Protein AF-A0A427XD06-F1 (afdb_monomer_lite)

Sequence (56 aa):
MNRDSLLSAAVTKKNARSARVSSWDHSGKNEDAFIVRPGESIVLADIEGPGALTHL

Foldseek 3Di:
DPCPDPCSVVVDDDPDDDDDFFQCDPVPDRSRDDDADVPGDDDRDDDDDDDDDPDD

pLDDT: mean 91.76, std 9.73, range [53.56, 98.12]

Radius of gyration: 17.69 Å; chains: 1; bounding box: 49×24×32 Å

Secondary structure (DSSP, 8-state):
--S-STTTTTTSPPS----------TTSSS--S----TT----S----SS------

Structure (mmCIF, N/CA/C/O backbone):
data_AF-A0A427XD06-F1
#
_entry.id   AF-A0A427XD06-F1
#
loop_
_atom_site.group_PDB
_atom_site.id
_atom_site.type_symbol
_atom_site.label_atom_id
_atom_site.label_alt_id
_atom_site.label_comp_id
_atom_site.label_asym_id
_atom_site.label_entity_id
_atom_site.label_seq_id
_atom_site.pdbx_PDB_ins_code
_atom_site.Cartn_x
_atom_site.Cartn_y
_atom_site.Cartn_z
_atom_site.occupancy
_atom_site.B_iso_or_equiv
_atom_site.auth_seq_id
_atom_site.auth_comp_id
_atom_site.auth_asym_id
_atom_site.auth_atom_id
_atom_site.pdbx_PDB_model_num
ATOM 1 N N . MET A 1 1 ? 32.067 -6.951 -16.947 1.00 53.56 1 MET A N 1
ATOM 2 C CA . MET A 1 1 ? 31.643 -6.614 -15.570 1.00 53.56 1 MET A CA 1
ATOM 3 C C . MET A 1 1 ? 30.254 -7.179 -15.362 1.00 53.56 1 MET A C 1
ATOM 5 O O . MET A 1 1 ? 29.366 -6.829 -16.130 1.00 53.56 1 MET A O 1
ATOM 9 N N . ASN A 1 2 ? 30.103 -8.098 -14.409 1.00 56.22 2 ASN A N 1
ATOM 10 C CA . ASN A 1 2 ? 28.823 -8.723 -14.092 1.00 56.22 2 ASN A CA 1
ATOM 11 C C . ASN A 1 2 ? 27.869 -7.647 -13.547 1.00 56.22 2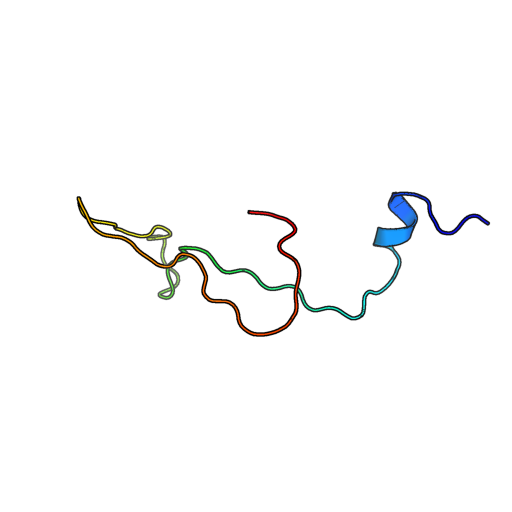 ASN A C 1
ATOM 13 O O . ASN A 1 2 ? 28.135 -7.072 -12.492 1.00 56.22 2 ASN A O 1
ATOM 17 N N . ARG A 1 3 ? 26.820 -7.316 -14.307 1.00 59.31 3 ARG A N 1
ATOM 18 C CA . ARG A 1 3 ? 25.846 -6.273 -13.950 1.00 59.31 3 ARG A CA 1
ATOM 19 C C . ARG A 1 3 ? 24.786 -6.780 -12.968 1.00 59.31 3 ARG A C 1
ATOM 21 O O . ARG A 1 3 ? 23.888 -6.012 -12.647 1.00 59.31 3 ARG A O 1
ATOM 28 N N . ASP A 1 4 ? 24.929 -7.995 -12.441 1.00 70.56 4 ASP A N 1
ATOM 29 C CA . ASP A 1 4 ? 23.880 -8.688 -11.682 1.00 70.56 4 ASP A CA 1
ATOM 30 C C . ASP A 1 4 ? 24.175 -8.794 -10.173 1.00 70.56 4 ASP A C 1
ATOM 32 O O . ASP A 1 4 ? 23.616 -9.637 -9.476 1.00 70.56 4 ASP A O 1
ATOM 36 N N . SER A 1 5 ? 25.074 -7.962 -9.634 1.00 81.31 5 SER A N 1
ATOM 37 C CA . SER A 1 5 ? 25.304 -7.919 -8.184 1.00 81.31 5 SER A CA 1
ATOM 38 C C . SER A 1 5 ? 24.115 -7.282 -7.450 1.00 81.31 5 SER A C 1
ATOM 40 O O . SER A 1 5 ? 23.450 -6.402 -7.980 1.00 81.31 5 SER A O 1
ATOM 42 N N . LEU A 1 6 ? 23.857 -7.667 -6.195 1.00 83.19 6 LEU A N 1
ATOM 43 C CA . LEU A 1 6 ? 22.730 -7.141 -5.401 1.00 83.19 6 LEU A CA 1
ATOM 44 C C . LEU A 1 6 ? 22.624 -5.601 -5.435 1.00 83.19 6 LEU A C 1
ATOM 46 O O . LEU A 1 6 ? 21.533 -5.042 -5.516 1.00 83.19 6 LEU A O 1
ATOM 50 N N . LEU A 1 7 ? 23.767 -4.912 -5.405 1.00 88.75 7 LEU A N 1
ATOM 51 C CA . LEU A 1 7 ? 23.829 -3.451 -5.374 1.00 88.75 7 LEU A CA 1
ATOM 52 C C . LEU A 1 7 ? 23.712 -2.795 -6.758 1.00 88.75 7 LEU A C 1
ATOM 54 O O . LEU A 1 7 ? 23.350 -1.621 -6.840 1.00 88.75 7 LEU A O 1
ATOM 58 N N . SER A 1 8 ? 23.967 -3.514 -7.854 1.00 89.25 8 SER A N 1
ATOM 59 C CA . SER A 1 8 ? 23.851 -2.945 -9.206 1.00 89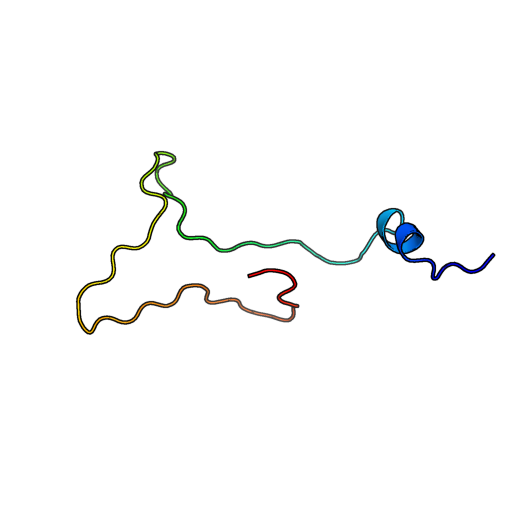.25 8 SER A CA 1
ATOM 60 C C . SER A 1 8 ? 22.407 -2.559 -9.554 1.00 89.25 8 SER A C 1
ATOM 62 O O . SER A 1 8 ? 22.163 -1.616 -10.313 1.00 89.25 8 SER A O 1
ATOM 64 N N . ALA A 1 9 ? 21.430 -3.252 -8.962 1.00 84.31 9 ALA A N 1
ATOM 65 C CA . ALA A 1 9 ? 20.016 -2.975 -9.164 1.00 84.31 9 ALA A CA 1
ATOM 66 C C . ALA A 1 9 ? 19.606 -1.591 -8.634 1.00 84.31 9 ALA A C 1
ATOM 68 O O . ALA A 1 9 ? 18.733 -0.964 -9.234 1.00 84.31 9 ALA A O 1
ATOM 69 N N . ALA A 1 10 ? 20.252 -1.102 -7.567 1.00 87.38 10 ALA A N 1
ATOM 70 C CA . ALA A 1 10 ? 19.933 0.177 -6.930 1.00 87.38 10 ALA A CA 1
ATOM 71 C C . ALA A 1 10 ? 20.317 1.392 -7.792 1.00 87.38 10 ALA A C 1
ATOM 73 O O . ALA A 1 10 ? 19.653 2.423 -7.738 1.00 87.38 10 ALA A O 1
ATOM 74 N N . VAL A 1 11 ? 21.360 1.269 -8.621 1.00 90.75 11 VAL A N 1
ATOM 75 C CA . VAL A 1 11 ? 21.823 2.348 -9.518 1.00 90.75 11 VAL A CA 1
ATOM 76 C C . VAL A 1 11 ? 21.154 2.315 -10.896 1.00 90.75 11 VAL A C 1
ATOM 78 O O . VAL A 1 11 ? 21.404 3.177 -11.736 1.00 90.75 11 VAL A O 1
ATOM 81 N N . THR A 1 12 ? 20.304 1.319 -11.154 1.00 88.00 12 THR A N 1
ATOM 82 C CA . THR A 1 12 ? 19.650 1.133 -12.451 1.00 88.00 12 THR A CA 1
ATOM 83 C C . THR A 1 12 ? 18.226 1.674 -12.412 1.00 88.00 12 THR A C 1
ATOM 85 O O . THR A 1 12 ? 17.384 1.170 -11.667 1.00 88.00 12 THR A O 1
ATOM 88 N N . LYS A 1 13 ? 17.918 2.654 -13.272 1.00 90.31 13 LYS A N 1
ATOM 89 C CA . LYS A 1 13 ? 16.556 3.189 -13.409 1.00 90.31 13 LYS A CA 1
ATOM 90 C C . LYS A 1 13 ? 15.586 2.078 -13.819 1.00 90.31 13 LYS A C 1
ATOM 92 O O . LYS A 1 13 ? 15.808 1.383 -14.809 1.00 90.31 13 LYS A O 1
ATOM 97 N N . LYS A 1 14 ? 14.490 1.939 -13.074 1.00 88.94 14 LYS A N 1
ATOM 98 C CA . LYS A 1 14 ? 13.393 1.018 -13.391 1.00 88.94 14 LYS A CA 1
ATOM 99 C C . LYS A 1 14 ? 12.280 1.770 -14.116 1.00 88.94 14 LYS A C 1
ATOM 101 O O . LYS A 1 14 ? 11.989 2.916 -13.781 1.00 88.94 14 LYS A O 1
ATOM 106 N N . ASN A 1 15 ? 11.655 1.123 -15.097 1.00 94.19 15 ASN A N 1
ATOM 107 C CA . ASN A 1 15 ? 10.414 1.612 -15.692 1.00 94.19 15 ASN A CA 1
ATOM 108 C C . ASN A 1 15 ? 9.227 1.093 -14.868 1.00 94.19 15 ASN A C 1
ATOM 110 O O . ASN A 1 15 ? 8.594 0.106 -15.229 1.00 94.19 15 ASN A O 1
ATOM 114 N N . ALA A 1 16 ? 9.019 1.698 -13.703 1.00 93.06 16 ALA A N 1
ATOM 115 C CA . ALA A 1 16 ? 7.963 1.351 -12.760 1.00 93.06 16 ALA A CA 1
ATOM 116 C C . ALA A 1 16 ? 7.594 2.588 -11.928 1.00 93.06 16 ALA A C 1
ATOM 118 O O . ALA A 1 16 ? 8.361 3.553 -11.866 1.00 93.06 16 ALA A O 1
ATOM 119 N N . ARG A 1 17 ? 6.437 2.548 -11.263 1.00 93.31 17 ARG A N 1
ATOM 120 C CA . ARG A 1 17 ? 5.992 3.575 -10.315 1.00 93.31 17 ARG A CA 1
ATOM 121 C C . ARG A 1 17 ? 5.794 2.941 -8.943 1.00 93.31 17 ARG A C 1
ATOM 123 O O . ARG A 1 17 ? 5.160 1.898 -8.839 1.00 93.31 17 ARG A O 1
ATOM 130 N N . SER A 1 18 ? 6.299 3.597 -7.902 1.00 94.00 18 SER A N 1
ATOM 131 C CA . SER A 1 18 ? 5.992 3.225 -6.521 1.00 94.00 18 SER A CA 1
ATOM 132 C C . SER A 1 18 ? 4.607 3.738 -6.134 1.00 94.00 18 SER A C 1
ATOM 134 O O . SER A 1 18 ? 4.272 4.895 -6.398 1.00 94.00 18 SER A O 1
ATOM 136 N N . ALA A 1 19 ? 3.829 2.886 -5.479 1.00 95.00 19 ALA A N 1
ATOM 137 C CA . ALA A 1 19 ? 2.553 3.229 -4.868 1.00 95.00 19 ALA A CA 1
ATOM 138 C C . ALA A 1 19 ? 2.504 2.661 -3.445 1.00 95.00 19 ALA A C 1
ATOM 140 O O . ALA A 1 19 ? 3.232 1.723 -3.116 1.00 95.00 19 ALA A O 1
ATOM 141 N N . ARG A 1 20 ? 1.663 3.254 -2.598 1.00 96.44 20 ARG A N 1
ATOM 142 C CA . ARG A 1 20 ? 1.401 2.790 -1.237 1.00 96.44 20 ARG A CA 1
ATOM 143 C C . ARG A 1 20 ? -0.050 3.094 -0.893 1.00 96.44 20 ARG A C 1
ATOM 145 O O . ARG A 1 20 ? -0.517 4.196 -1.164 1.00 96.44 20 ARG A O 1
ATOM 152 N N . VAL A 1 21 ? -0.711 2.125 -0.274 1.00 96.75 21 VAL A N 1
ATOM 153 C CA . VAL A 1 21 ? -1.978 2.309 0.433 1.00 96.75 21 VAL A CA 1
ATOM 154 C C . VAL A 1 21 ? -1.692 2.060 1.911 1.00 96.75 21 VAL A C 1
ATOM 156 O O . VAL A 1 21 ? -0.912 1.168 2.244 1.00 96.75 21 VAL A O 1
ATOM 159 N N . SER A 1 22 ? -2.248 2.884 2.790 1.00 96.56 22 SER A N 1
ATOM 160 C CA . SER A 1 22 ? -2.106 2.749 4.240 1.00 96.56 22 SER A CA 1
ATOM 161 C C . SER A 1 22 ? -3.317 3.358 4.935 1.00 96.56 22 SER A C 1
ATOM 163 O O . SER A 1 22 ? -4.077 4.100 4.319 1.00 96.56 22 SER A O 1
ATOM 165 N N . SER A 1 23 ? -3.466 3.090 6.227 1.00 97.06 23 SER A 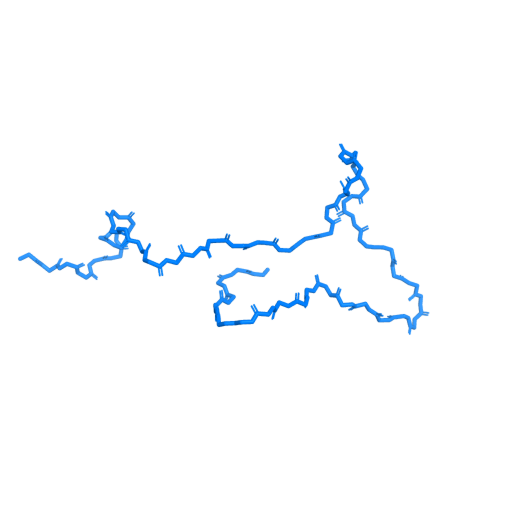N 1
ATOM 166 C CA . SER A 1 23 ? -4.537 3.619 7.079 1.00 97.06 23 SER A CA 1
ATOM 167 C C . SER A 1 23 ? -4.351 5.087 7.485 1.00 97.06 23 SER A C 1
ATOM 169 O O . SER A 1 23 ? -4.857 5.487 8.524 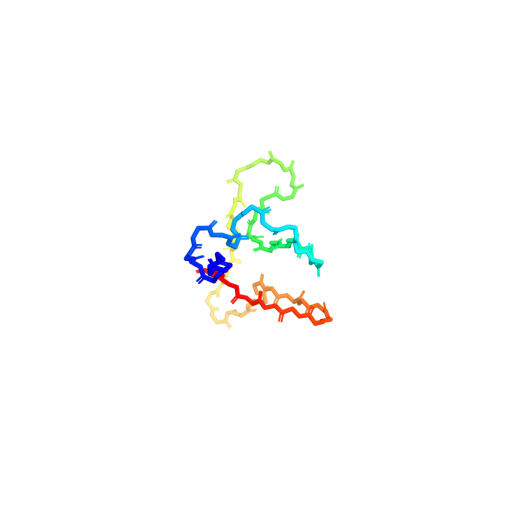1.00 97.06 23 SER A O 1
ATOM 171 N N . TRP A 1 24 ? -3.569 5.865 6.733 1.00 97.00 24 TRP A N 1
ATOM 172 C CA . TRP A 1 24 ? -3.202 7.223 7.138 1.00 97.00 24 TRP A CA 1
ATOM 173 C C . TRP A 1 24 ? -4.419 8.151 7.153 1.00 97.00 24 TRP A C 1
ATOM 175 O O . TRP A 1 24 ? -5.350 7.994 6.358 1.00 97.00 24 TRP A O 1
ATOM 185 N N . ASP A 1 25 ? -4.396 9.138 8.039 1.00 97.00 25 ASP A N 1
ATOM 186 C CA . ASP A 1 25 ? -5.474 10.107 8.176 1.00 97.00 25 ASP A CA 1
ATOM 187 C C . ASP A 1 25 ? -5.450 11.134 7.033 1.00 97.00 25 ASP A C 1
ATOM 189 O O . ASP A 1 25 ? -4.604 12.030 6.976 1.00 97.00 25 ASP A O 1
ATOM 193 N N . HIS A 1 26 ? -6.443 11.057 6.145 1.00 94.38 26 HIS A N 1
ATOM 194 C CA . HIS A 1 26 ? -6.570 11.946 4.986 1.00 94.38 26 HIS A CA 1
ATOM 195 C C . HIS A 1 26 ? -6.832 13.420 5.346 1.00 94.38 26 HIS A C 1
ATOM 197 O O . HIS A 1 26 ? -6.715 14.290 4.480 1.00 94.38 26 HIS A O 1
ATOM 203 N N . SER A 1 27 ? -7.167 13.725 6.604 1.00 96.62 27 SER A N 1
ATOM 204 C CA . SER A 1 27 ? -7.242 15.102 7.107 1.00 96.62 27 SER A CA 1
ATOM 205 C C . SER A 1 27 ? -5.866 15.710 7.411 1.00 96.62 27 SER A C 1
ATOM 207 O O . SER A 1 27 ? -5.765 16.924 7.603 1.00 96.62 27 SER A O 1
ATOM 209 N N . GLY A 1 28 ? -4.812 14.887 7.443 1.00 95.38 28 GLY A N 1
ATOM 210 C CA . GLY A 1 28 ? -3.449 15.286 7.789 1.00 95.38 28 GLY A CA 1
ATOM 211 C C . GLY A 1 28 ? -3.181 15.376 9.294 1.00 95.38 28 GLY A C 1
ATOM 212 O O . GLY A 1 28 ? -2.195 16.004 9.683 1.00 95.38 28 GLY A O 1
ATOM 213 N N . LYS A 1 29 ? -4.052 14.806 10.140 1.00 95.88 29 LYS A N 1
ATOM 214 C CA . LYS A 1 29 ? -3.803 14.666 11.583 1.00 95.88 29 LYS A CA 1
ATOM 215 C C . LYS A 1 29 ? -3.154 13.304 11.867 1.00 95.88 29 LYS A C 1
ATOM 217 O O . LYS A 1 29 ? -2.220 12.940 11.169 1.00 95.88 29 LYS A O 1
ATOM 222 N N . ASN A 1 30 ? -3.561 12.615 12.935 1.00 96.88 30 ASN A N 1
ATOM 223 C CA . ASN A 1 30 ? -2.842 11.458 13.486 1.00 96.88 30 ASN A CA 1
ATOM 224 C C . ASN A 1 30 ? -3.777 10.277 13.801 1.00 96.88 30 ASN A C 1
ATOM 226 O O . ASN A 1 30 ? -3.446 9.407 14.607 1.00 96.88 30 ASN A O 1
ATOM 230 N N . GLU A 1 31 ? -4.973 10.246 13.215 1.00 96.81 31 GLU A N 1
ATOM 231 C CA . GLU A 1 31 ? -5.861 9.080 13.298 1.00 96.81 31 GLU A CA 1
ATOM 232 C C . GLU A 1 31 ? -5.463 8.036 12.239 1.00 96.81 31 GLU A C 1
ATOM 234 O O . GLU A 1 31 ? -6.265 7.626 11.409 1.00 96.81 31 GLU A O 1
ATOM 239 N N . ASP A 1 32 ? -4.194 7.613 12.254 1.00 96.62 32 ASP A N 1
ATOM 240 C CA . ASP A 1 32 ? -3.572 6.775 11.216 1.00 96.62 32 ASP A CA 1
ATOM 241 C C . ASP A 1 32 ? -3.924 5.278 11.334 1.00 96.62 32 ASP A C 1
ATOM 243 O O . ASP A 1 32 ? -3.075 4.392 11.174 1.00 96.62 32 ASP A O 1
ATOM 247 N N . ALA A 1 33 ? -5.181 4.967 11.638 1.00 96.56 33 ALA A N 1
ATOM 248 C CA . ALA A 1 33 ? -5.659 3.605 11.824 1.00 96.56 33 ALA A CA 1
ATOM 249 C C . ALA A 1 33 ? -7.105 3.438 11.352 1.00 96.56 33 ALA A C 1
ATOM 251 O O . ALA A 1 33 ? -7.952 4.310 11.528 1.00 96.56 33 ALA A O 1
ATOM 252 N N . PHE A 1 34 ? -7.416 2.255 10.822 1.00 94.56 34 PHE A N 1
ATOM 253 C CA . PHE A 1 34 ? -8.802 1.866 10.593 1.00 94.56 34 PHE A CA 1
ATOM 254 C C . PHE A 1 34 ? -9.473 1.472 11.913 1.00 94.56 34 PHE A C 1
ATOM 256 O O . PHE A 1 34 ? -8.907 0.719 12.707 1.00 94.56 34 PHE A O 1
ATOM 263 N N . ILE A 1 35 ? -10.712 1.916 12.117 1.00 94.56 35 ILE A N 1
ATOM 264 C CA . ILE A 1 35 ? -11.578 1.429 13.195 1.00 94.56 35 ILE A CA 1
ATOM 265 C C . ILE A 1 35 ? -12.481 0.348 12.602 1.00 94.56 35 ILE A C 1
ATOM 267 O O . ILE A 1 35 ? -13.320 0.649 11.760 1.00 94.56 35 ILE A O 1
ATOM 271 N N . VAL A 1 36 ? -12.315 -0.899 13.048 1.00 96.44 36 VAL A N 1
ATOM 272 C CA . VAL A 1 36 ? -13.093 -2.056 12.575 1.00 96.44 36 VAL A CA 1
ATOM 273 C C . VAL A 1 36 ? -13.891 -2.627 13.741 1.00 96.44 36 VAL A C 1
ATOM 275 O O . VAL A 1 36 ? -13.326 -2.933 14.796 1.00 96.44 36 VAL A O 1
ATOM 278 N N . ARG A 1 37 ? -15.210 -2.747 13.589 1.00 97.44 37 ARG A N 1
ATOM 279 C CA . ARG A 1 37 ? -16.091 -3.250 14.652 1.00 97.44 37 ARG A CA 1
ATOM 280 C C . ARG A 1 37 ? -16.097 -4.783 14.716 1.00 97.44 37 ARG A C 1
ATOM 282 O O . ARG A 1 37 ? -15.724 -5.452 13.753 1.00 97.44 37 ARG A O 1
ATOM 289 N N . PRO A 1 38 ? -16.557 -5.381 15.831 1.00 98.12 38 PRO A N 1
ATOM 290 C CA . PRO A 1 38 ? -16.725 -6.829 15.911 1.00 98.12 38 PRO A CA 1
ATOM 291 C C . PRO A 1 38 ? -17.618 -7.366 14.783 1.00 98.12 38 PRO A C 1
ATOM 293 O O . PRO A 1 38 ? -18.745 -6.908 14.608 1.00 98.12 38 PRO A O 1
ATOM 296 N N . GLY A 1 39 ? -17.107 -8.344 14.032 1.00 97.94 39 GLY A N 1
ATOM 297 C CA . GLY A 1 39 ? -17.800 -8.959 12.892 1.00 97.94 39 GLY A CA 1
ATOM 298 C C . GLY A 1 39 ? -17.707 -8.177 11.578 1.00 97.94 39 GLY A C 1
ATOM 299 O O . GLY A 1 39 ? -18.185 -8.664 10.556 1.00 97.94 39 GLY A O 1
ATOM 300 N N . GLU A 1 40 ? -17.090 -6.996 11.577 1.00 98.06 40 GLU A N 1
ATOM 301 C CA . GLU A 1 40 ? -16.877 -6.204 10.370 1.00 98.06 40 GLU A CA 1
ATOM 302 C C . GLU A 1 40 ? -15.636 -6.685 9.607 1.00 98.06 40 GLU A C 1
ATOM 304 O O . GLU A 1 40 ? -14.679 -7.210 10.177 1.00 98.06 40 GLU A O 1
ATOM 309 N N . SER A 1 41 ? -15.657 -6.510 8.290 1.00 97.19 41 SER A N 1
ATOM 310 C CA . SER A 1 41 ? -14.502 -6.700 7.416 1.00 97.19 41 SER A CA 1
ATOM 311 C C . SER A 1 41 ? -14.304 -5.441 6.590 1.00 97.19 41 SER A C 1
ATOM 313 O O . SER A 1 41 ? -15.280 -4.836 6.149 1.00 97.19 41 SER A O 1
ATOM 315 N N . ILE A 1 42 ? -13.046 -5.065 6.368 1.00 96.56 42 ILE A N 1
ATOM 316 C CA . ILE A 1 42 ? -12.683 -3.900 5.560 1.00 96.56 42 ILE A CA 1
ATOM 317 C C . ILE A 1 42 ? -11.712 -4.299 4.454 1.00 96.56 42 ILE A C 1
ATOM 319 O O . I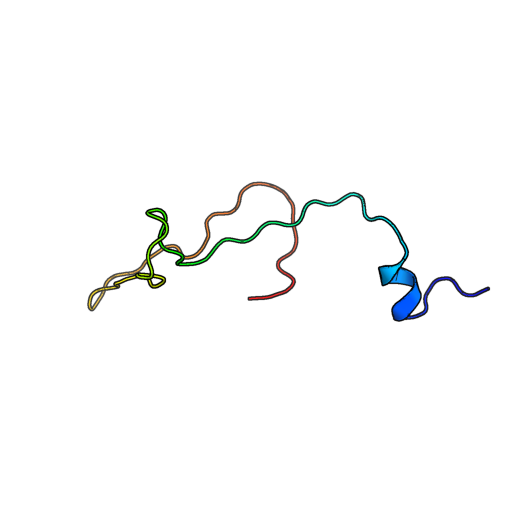LE A 1 42 ? -10.968 -5.273 4.581 1.00 96.56 42 ILE A O 1
ATOM 323 N N . VAL A 1 43 ? -11.680 -3.504 3.389 1.00 96.62 43 VAL A N 1
ATOM 324 C CA . VAL A 1 43 ? -10.683 -3.625 2.324 1.00 96.62 43 VAL A CA 1
ATOM 325 C C . VAL A 1 43 ? -9.502 -2.717 2.666 1.00 96.62 43 VAL A C 1
ATOM 327 O O . VAL A 1 43 ? -9.644 -1.499 2.672 1.00 96.62 43 VAL A O 1
ATOM 330 N N . LEU A 1 44 ? -8.338 -3.304 2.969 1.00 95.69 44 LEU A N 1
ATOM 331 C CA . LEU A 1 44 ? -7.123 -2.542 3.301 1.00 95.69 44 LEU A CA 1
ATOM 332 C C . LEU A 1 44 ? -6.499 -1.864 2.076 1.00 95.69 44 LEU A C 1
ATOM 334 O O . LEU A 1 44 ? -5.933 -0.781 2.189 1.00 95.69 44 LEU A O 1
ATOM 338 N N . ALA A 1 45 ? -6.580 -2.518 0.917 1.00 96.38 45 ALA A N 1
ATOM 339 C CA . ALA A 1 45 ? -6.102 -1.992 -0.349 1.00 96.38 45 ALA A CA 1
ATOM 340 C C . ALA A 1 45 ? -6.900 -2.608 -1.503 1.00 96.38 45 ALA A C 1
ATOM 342 O O . ALA A 1 45 ? -6.992 -3.830 -1.605 1.00 96.38 45 ALA A O 1
ATOM 343 N N . ASP A 1 46 ? -7.436 -1.751 -2.367 1.00 96.12 46 ASP A N 1
ATOM 344 C CA . ASP A 1 46 ? -8.016 -2.112 -3.659 1.00 96.12 46 ASP A CA 1
ATOM 345 C C . ASP A 1 46 ? -7.158 -1.442 -4.737 1.00 96.12 46 ASP A C 1
ATOM 347 O O . ASP A 1 46 ? -7.056 -0.214 -4.786 1.00 96.12 46 ASP A O 1
ATOM 351 N N . ILE A 1 47 ? -6.406 -2.242 -5.494 1.00 96.00 47 ILE A N 1
ATOM 352 C CA . ILE A 1 47 ? -5.348 -1.759 -6.388 1.00 96.00 47 ILE A CA 1
ATOM 353 C C . ILE A 1 47 ? -5.632 -2.276 -7.791 1.00 96.00 47 ILE A C 1
ATOM 355 O O . ILE A 1 47 ? -5.658 -3.482 -8.027 1.00 96.00 47 ILE A O 1
ATOM 359 N N . GLU A 1 48 ? -5.780 -1.352 -8.734 1.00 95.62 48 GLU A N 1
ATOM 360 C CA . GLU A 1 48 ? -6.032 -1.669 -10.135 1.00 95.62 48 GLU A CA 1
ATOM 361 C C . GLU A 1 48 ? -4.743 -1.753 -10.965 1.00 95.62 48 GLU A C 1
ATOM 363 O O . GLU A 1 48 ? -3.768 -1.028 -10.743 1.00 95.62 48 GLU A O 1
ATOM 368 N N . GLY A 1 49 ? -4.780 -2.595 -12.000 1.00 94.69 49 GLY A N 1
ATOM 369 C CA . GLY A 1 49 ? -3.708 -2.724 -12.984 1.00 94.69 49 GLY A CA 1
ATOM 370 C C . GLY A 1 49 ? -2.541 -3.626 -12.549 1.00 94.69 49 GLY A C 1
ATOM 371 O O . GLY A 1 49 ? -2.564 -4.240 -11.483 1.00 94.69 49 GLY A O 1
ATOM 372 N N . PRO A 1 50 ? -1.516 -3.771 -13.408 1.00 95.06 50 PRO A N 1
ATOM 373 C CA . PRO A 1 50 ? -0.387 -4.656 -13.144 1.00 95.06 50 PRO A CA 1
ATOM 374 C C . PRO A 1 50 ? 0.586 -4.060 -12.119 1.00 95.06 50 PRO A C 1
ATOM 376 O O . PRO A 1 50 ? 0.930 -2.879 -12.175 1.00 95.06 50 PRO A O 1
ATOM 379 N N . GLY A 1 51 ? 1.113 -4.908 -11.234 1.00 94.44 51 GLY A N 1
ATOM 380 C CA . GLY A 1 51 ? 2.095 -4.506 -10.230 1.00 94.44 51 GLY A CA 1
ATOM 381 C C . GLY A 1 51 ? 2.627 -5.676 -9.407 1.00 94.44 51 GLY A C 1
ATOM 382 O O . GLY A 1 51 ? 2.291 -6.833 -9.650 1.00 94.44 51 GLY A O 1
ATOM 383 N N . ALA A 1 52 ? 3.475 -5.360 -8.429 1.00 95.62 52 ALA A N 1
ATOM 384 C CA . ALA A 1 52 ? 4.000 -6.320 -7.465 1.00 95.62 52 ALA A CA 1
ATOM 385 C C . ALA A 1 52 ? 3.964 -5.720 -6.056 1.00 95.62 52 ALA A C 1
ATOM 387 O O . ALA A 1 52 ? 4.453 -4.609 -5.841 1.00 95.62 52 ALA A O 1
ATOM 388 N N . LEU A 1 53 ? 3.418 -6.469 -5.095 1.00 95.94 53 LEU A N 1
ATOM 389 C CA . LEU A 1 53 ? 3.522 -6.145 -3.674 1.00 95.94 53 LEU A CA 1
ATOM 390 C C . LEU A 1 53 ? 4.882 -6.629 -3.169 1.00 95.94 53 LEU A C 1
ATOM 392 O O . LEU A 1 53 ? 5.128 -7.828 -3.074 1.00 95.94 53 LEU A O 1
ATOM 396 N N . THR A 1 54 ? 5.783 -5.693 -2.886 1.00 95.25 54 THR A N 1
ATOM 397 C CA . THR A 1 54 ? 7.154 -6.005 -2.443 1.00 95.25 54 THR A CA 1
ATOM 398 C C . THR A 1 54 ? 7.363 -5.809 -0.942 1.00 95.25 54 THR A C 1
ATOM 400 O O . THR A 1 54 ? 8.408 -6.182 -0.421 1.00 95.25 54 THR A O 1
ATOM 403 N N . HIS A 1 55 ? 6.401 -5.183 -0.262 1.00 95.50 55 HIS A N 1
ATOM 404 C CA . HIS A 1 55 ? 6.385 -4.943 1.178 1.00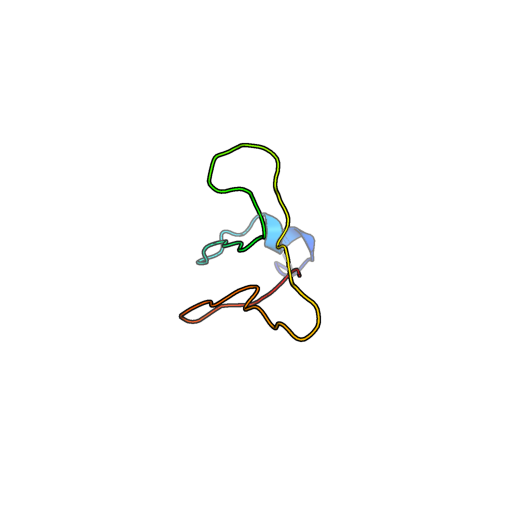 95.50 55 HIS A CA 1
ATOM 405 C C . HIS A 1 55 ? 4.927 -4.805 1.628 1.00 95.50 55 HIS A C 1
ATOM 407 O O . HIS A 1 55 ? 4.170 -4.079 0.978 1.00 95.50 55 HIS A O 1
ATOM 413 N N . LEU A 1 56 ? 4.559 -5.470 2.723 1.00 93.25 56 LEU A N 1
ATOM 414 C CA . LEU A 1 56 ? 3.259 -5.359 3.383 1.00 93.25 56 LEU A CA 1
ATOM 415 C C . LEU A 1 56 ? 3.488 -5.182 4.882 1.00 93.25 56 LEU A C 1
ATOM 417 O O . LEU A 1 56 ? 4.227 -6.017 5.446 1.00 93.25 56 LEU A O 1
#

Organism: NCBI:txid105984